Protein AF-A0A350JIF0-F1 (afdb_monomer)

Solvent-accessible surface area (backbone atoms only — not comparable to full-atom values): 4667 Å² total; per-residue (Å²): 134,92,80,77,8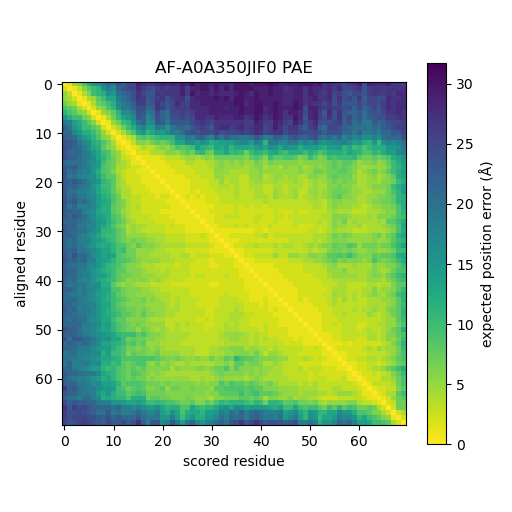4,92,80,81,92,79,81,74,79,71,52,72,68,56,50,52,52,53,51,53,51,55,45,61,64,37,30,77,85,66,83,83,61,76,51,75,64,37,61,68,44,29,64,61,51,52,55,72,42,32,78,86,66,79,87,58,82,47,69,74,56,70,45,79,82,126

Structure (mmCIF, N/CA/C/O backbone):
data_AF-A0A350JIF0-F1
#
_entry.id   AF-A0A350JIF0-F1
#
loop_
_atom_site.group_PDB
_atom_site.id
_atom_site.type_symbol
_atom_site.label_atom_id
_atom_site.label_alt_id
_atom_site.label_comp_id
_atom_site.label_asym_id
_atom_site.label_entity_id
_atom_site.label_seq_id
_atom_site.pdbx_PDB_ins_code
_atom_site.Cartn_x
_atom_site.Cartn_y
_atom_site.Cartn_z
_atom_site.occupancy
_atom_site.B_iso_or_equiv
_atom_site.auth_seq_id
_atom_site.auth_comp_id
_atom_site.auth_asym_id
_atom_site.auth_atom_id
_atom_site.pdbx_PDB_model_num
ATOM 1 N N . THR A 1 1 ? 44.173 -6.816 0.566 1.00 36.25 1 THR A N 1
ATOM 2 C CA . THR A 1 1 ? 43.159 -6.114 1.378 1.00 36.25 1 THR A CA 1
ATOM 3 C C . THR A 1 1 ? 42.018 -5.733 0.457 1.00 36.25 1 THR A C 1
ATOM 5 O O . THR A 1 1 ? 42.152 -4.817 -0.341 1.00 36.25 1 THR A O 1
ATOM 8 N N . SER A 1 2 ? 40.959 -6.543 0.446 1.00 40.91 2 SE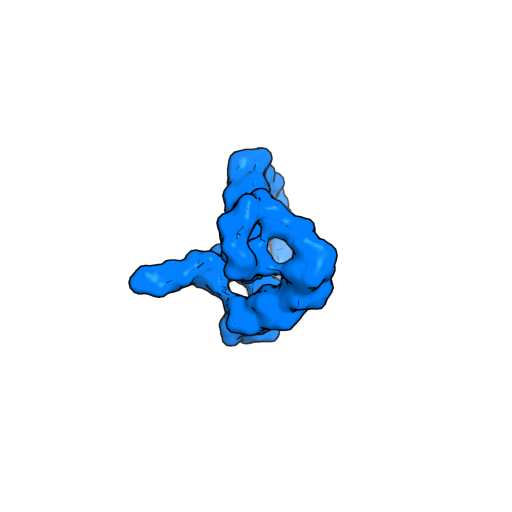R A N 1
ATOM 9 C CA . SER A 1 2 ? 39.835 -6.388 -0.482 1.00 40.91 2 SER A CA 1
ATOM 10 C C . SER A 1 2 ? 38.839 -5.393 0.104 1.00 40.91 2 SER A C 1
A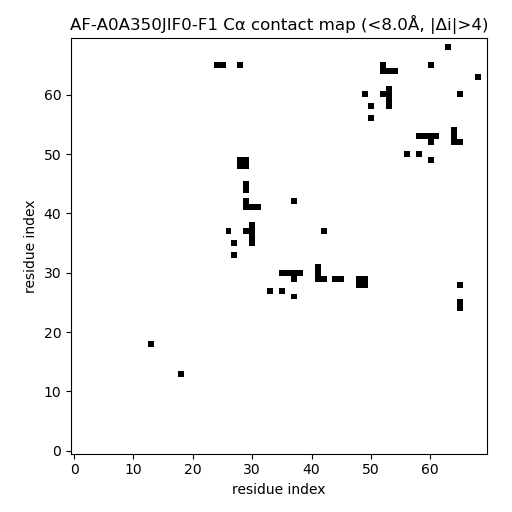TOM 12 O O . SER A 1 2 ? 37.986 -5.770 0.900 1.00 40.91 2 SER A O 1
ATOM 14 N N . THR A 1 3 ? 38.989 -4.117 -0.236 1.00 45.28 3 THR A N 1
ATOM 15 C CA . THR A 1 3 ? 37.983 -3.098 0.075 1.00 45.28 3 THR A CA 1
ATOM 16 C C . THR A 1 3 ? 37.050 -2.988 -1.122 1.00 45.28 3 THR A C 1
ATOM 18 O O . THR A 1 3 ? 37.375 -2.337 -2.112 1.00 45.28 3 THR A O 1
ATOM 21 N N . SER A 1 4 ? 35.906 -3.663 -1.041 1.00 47.38 4 SER A N 1
ATOM 22 C CA . SER A 1 4 ? 34.795 -3.495 -1.979 1.00 47.38 4 SER A CA 1
ATOM 23 C C . SER A 1 4 ? 34.052 -2.190 -1.659 1.00 47.38 4 SER A C 1
ATOM 25 O O . SER A 1 4 ? 33.635 -2.014 -0.513 1.00 47.38 4 SER A O 1
ATOM 27 N N . PRO A 1 5 ? 33.844 -1.268 -2.615 1.00 49.91 5 PRO A N 1
ATOM 28 C CA . PRO A 1 5 ? 32.928 -0.150 -2.417 1.00 49.91 5 PRO A CA 1
ATOM 29 C C . PRO A 1 5 ? 31.479 -0.652 -2.543 1.00 49.91 5 PRO A C 1
ATOM 31 O O . PRO A 1 5 ? 31.037 -1.023 -3.624 1.00 49.91 5 PRO A O 1
ATOM 34 N N . VAL A 1 6 ? 30.737 -0.679 -1.434 1.00 53.66 6 VAL A N 1
ATOM 35 C CA . VAL A 1 6 ? 29.350 -1.191 -1.348 1.00 53.66 6 VAL A CA 1
ATOM 36 C C . VAL A 1 6 ? 28.265 -0.118 -1.549 1.00 53.66 6 VAL A C 1
ATOM 38 O O . VAL A 1 6 ? 27.178 -0.237 -1.000 1.00 53.66 6 VAL A O 1
ATOM 41 N N . ILE A 1 7 ? 28.512 0.945 -2.323 1.00 54.28 7 ILE A N 1
ATOM 42 C CA . ILE A 1 7 ? 27.513 2.017 -2.517 1.00 54.28 7 ILE A CA 1
ATOM 43 C C . ILE A 1 7 ? 27.399 2.497 -3.972 1.00 54.28 7 ILE A C 1
ATOM 45 O O . ILE A 1 7 ? 27.779 3.621 -4.282 1.00 54.28 7 ILE A O 1
ATOM 49 N N . ALA A 1 8 ? 26.875 1.673 -4.887 1.00 49.19 8 ALA A N 1
ATOM 50 C CA . ALA A 1 8 ? 26.501 2.168 -6.222 1.00 49.19 8 ALA A CA 1
ATOM 51 C C . ALA A 1 8 ? 25.436 1.336 -6.972 1.00 49.19 8 ALA A C 1
ATOM 53 O O . ALA A 1 8 ? 25.461 1.301 -8.197 1.00 49.19 8 ALA A O 1
ATOM 54 N N . GLU A 1 9 ? 24.479 0.692 -6.294 1.00 45.62 9 GLU A N 1
ATOM 55 C CA . GLU A 1 9 ? 23.375 -0.012 -6.981 1.00 45.62 9 GLU A CA 1
ATOM 56 C C . GLU A 1 9 ? 22.005 0.637 -6.714 1.00 45.62 9 GLU A C 1
ATOM 58 O O . GLU A 1 9 ? 21.041 -0.023 -6.359 1.00 45.62 9 GLU A O 1
ATOM 63 N N . ASN A 1 10 ? 21.903 1.967 -6.854 1.00 52.53 10 ASN A N 1
ATOM 64 C CA . ASN A 1 10 ? 20.595 2.648 -6.867 1.00 52.53 10 ASN A CA 1
ATOM 65 C C . ASN A 1 10 ? 20.530 3.867 -7.813 1.00 52.53 10 ASN A C 1
ATOM 67 O O . ASN A 1 10 ? 19.729 4.774 -7.616 1.00 52.53 10 ASN A O 1
ATOM 71 N N . THR A 1 11 ? 21.376 3.932 -8.848 1.00 52.41 11 THR A N 1
ATOM 72 C CA . THR A 1 11 ? 21.408 5.076 -9.793 1.00 52.41 11 THR A CA 1
ATOM 73 C C . THR A 1 11 ? 20.775 4.758 -11.151 1.00 52.41 11 THR A C 1
ATOM 75 O O . THR A 1 11 ? 20.967 5.492 -12.117 1.00 52.41 11 THR A O 1
ATOM 78 N N . ARG A 1 12 ? 19.977 3.689 -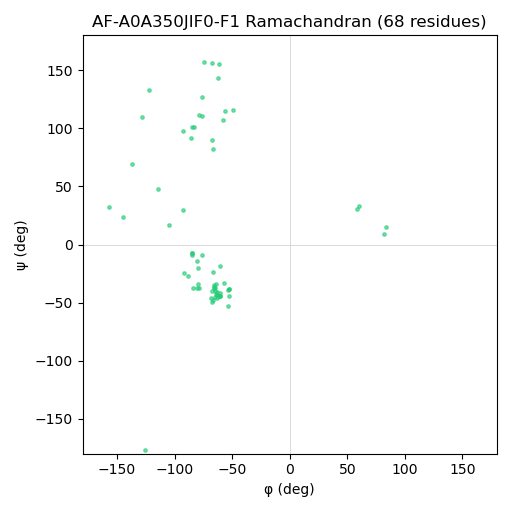11.264 1.00 62.88 12 ARG A N 1
ATOM 79 C CA . ARG A 1 12 ? 19.061 3.567 -12.401 1.00 62.88 12 ARG A CA 1
ATOM 80 C C . ARG A 1 12 ? 17.798 4.336 -12.047 1.00 62.88 12 ARG A C 1
ATOM 82 O O . ARG A 1 12 ? 16.975 3.834 -11.292 1.00 62.88 12 ARG A O 1
ATOM 89 N N . VAL A 1 13 ? 17.655 5.551 -12.576 1.00 70.25 13 VAL A N 1
ATOM 90 C CA . VAL A 1 13 ? 16.342 6.204 -12.615 1.00 70.25 13 VAL A CA 1
ATOM 91 C C . VAL A 1 13 ? 15.391 5.252 -13.352 1.00 70.25 13 VAL A C 1
ATOM 93 O O . VAL A 1 13 ? 15.653 4.944 -14.520 1.00 70.25 13 VAL A O 1
ATOM 96 N N . PRO A 1 14 ? 14.362 4.705 -12.681 1.00 70.19 14 PRO A N 1
ATOM 97 C CA . PRO A 1 14 ? 13.396 3.848 -13.346 1.00 70.19 14 PRO A CA 1
ATOM 98 C C . PRO A 1 14 ? 12.687 4.668 -14.422 1.00 70.19 14 PRO A C 1
ATOM 100 O O . PRO A 1 14 ? 12.417 5.858 -14.232 1.00 70.19 14 PRO A O 1
ATOM 103 N N . ASP A 1 15 ? 12.387 4.044 -15.559 1.00 84.25 15 ASP A N 1
ATOM 104 C CA . ASP A 1 15 ? 11.568 4.713 -16.565 1.00 84.25 15 ASP A CA 1
ATOM 105 C C . ASP A 1 15 ? 10.185 5.039 -15.970 1.00 84.25 15 ASP A C 1
ATOM 107 O O . ASP A 1 15 ? 9.709 4.396 -15.022 1.00 84.25 15 ASP A O 1
ATOM 111 N N . ARG A 1 16 ? 9.515 6.054 -16.522 1.00 84.44 16 ARG A N 1
ATOM 112 C CA . ARG A 1 16 ? 8.177 6.457 -16.075 1.00 84.44 16 ARG A CA 1
ATOM 113 C C . ARG A 1 16 ? 7.205 5.273 -16.067 1.00 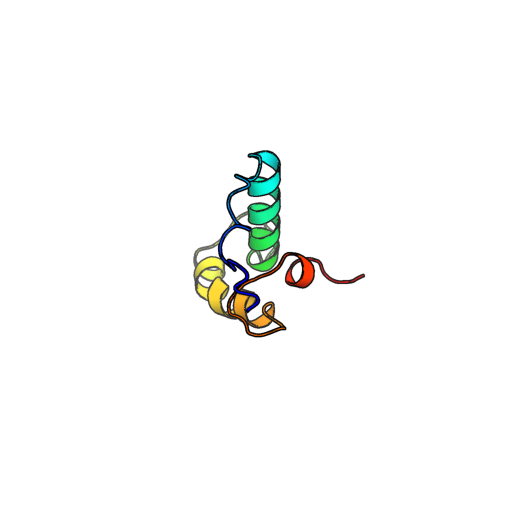84.44 16 ARG A C 1
ATOM 115 O O . ARG A 1 16 ? 6.399 5.179 -15.143 1.00 84.44 16 ARG A O 1
ATOM 122 N N . ALA A 1 17 ? 7.288 4.371 -17.045 1.00 82.25 17 ALA A N 1
ATOM 123 C CA . ALA A 1 17 ? 6.431 3.191 -17.104 1.00 82.25 17 ALA A CA 1
ATOM 124 C C . ALA A 1 17 ? 6.655 2.255 -15.902 1.00 82.25 17 ALA A C 1
ATOM 126 O O . ALA A 1 17 ? 5.698 1.820 -15.267 1.00 82.25 17 ALA A O 1
ATOM 127 N N . GLU A 1 18 ? 7.912 2.014 -15.528 1.00 82.06 18 GLU A N 1
ATOM 128 C CA . GLU A 1 18 ? 8.274 1.176 -14.380 1.00 82.06 18 GLU A CA 1
ATOM 129 C C . GLU A 1 18 ? 7.801 1.790 -13.054 1.00 82.06 18 GLU A C 1
ATOM 131 O O . GLU A 1 18 ? 7.271 1.098 -12.182 1.00 82.06 18 GLU A O 1
ATOM 136 N N . THR A 1 19 ? 7.932 3.110 -12.919 1.00 83.25 19 THR A N 1
ATOM 137 C CA . THR A 1 19 ? 7.455 3.837 -11.735 1.00 83.25 19 THR A CA 1
ATOM 138 C C . THR A 1 19 ? 5.942 3.693 -11.563 1.00 83.25 19 THR A C 1
ATOM 140 O O . THR A 1 19 ? 5.465 3.417 -10.461 1.00 83.25 19 THR A O 1
ATOM 143 N N . LEU A 1 20 ? 5.178 3.823 -12.650 1.00 86.06 20 LEU A N 1
ATOM 144 C CA . LEU A 1 20 ? 3.721 3.670 -12.625 1.00 86.06 20 LEU A CA 1
ATOM 145 C C . LEU A 1 20 ? 3.294 2.236 -12.296 1.00 86.06 20 LEU A C 1
ATOM 147 O O . LEU A 1 20 ? 2.328 2.043 -11.556 1.00 86.06 20 LEU A O 1
ATOM 151 N N . GLU A 1 21 ? 4.032 1.236 -12.774 1.00 85.00 21 GLU A N 1
ATOM 152 C CA . GLU A 1 21 ? 3.793 -0.169 -12.435 1.00 85.00 21 GLU A CA 1
ATOM 153 C C . GLU A 1 21 ?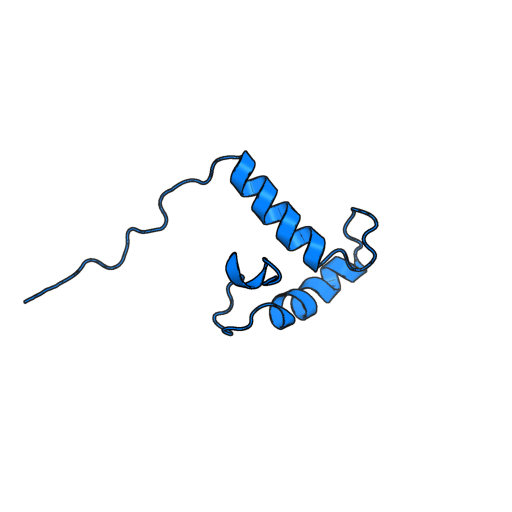 4.016 -0.445 -10.943 1.00 85.00 21 GLU A C 1
ATOM 155 O O . GLU A 1 21 ? 3.199 -1.117 -10.305 1.00 85.00 21 GLU A O 1
ATOM 160 N N . ARG A 1 22 ? 5.084 0.114 -10.355 1.00 82.88 22 ARG A N 1
ATOM 161 C CA . ARG A 1 22 ? 5.350 -0.005 -8.910 1.00 82.88 22 ARG A CA 1
ATOM 162 C C . ARG A 1 22 ? 4.247 0.655 -8.085 1.00 82.88 22 ARG A C 1
ATOM 164 O O . ARG A 1 22 ? 3.726 0.024 -7.166 1.00 82.88 22 ARG A O 1
ATOM 171 N N . ILE A 1 23 ? 3.838 1.870 -8.449 1.00 84.69 23 ILE A N 1
ATOM 172 C CA . ILE A 1 23 ? 2.731 2.576 -7.785 1.00 84.69 23 ILE A CA 1
ATOM 173 C C . ILE A 1 23 ? 1.433 1.771 -7.902 1.00 84.69 23 ILE A C 1
ATOM 175 O O . ILE A 1 23 ? 0.730 1.589 -6.912 1.00 84.69 23 ILE A O 1
ATOM 179 N N . SER A 1 24 ? 1.139 1.227 -9.083 1.00 87.88 24 SER A N 1
ATOM 180 C CA . SER A 1 24 ? -0.079 0.446 -9.322 1.00 87.88 24 SER A CA 1
ATOM 181 C C . SER A 1 24 ? -0.126 -0.836 -8.492 1.00 87.88 24 SER A C 1
ATOM 183 O O . SER A 1 24 ? -1.199 -1.245 -8.056 1.00 87.88 24 SER A O 1
ATOM 185 N N . ARG A 1 25 ? 1.021 -1.476 -8.238 1.00 85.19 25 ARG A N 1
ATOM 186 C CA . ARG A 1 25 ? 1.097 -2.651 -7.354 1.00 85.19 25 ARG A CA 1
ATOM 187 C C . ARG A 1 25 ? 0.805 -2.295 -5.910 1.00 85.19 25 ARG A C 1
ATOM 189 O O . ARG A 1 25 ? -0.019 -2.963 -5.299 1.00 85.19 25 ARG A O 1
ATOM 196 N N . ILE A 1 26 ? 1.461 -1.257 -5.395 1.00 85.94 26 ILE A N 1
ATOM 197 C CA . ILE A 1 26 ? 1.257 -0.797 -4.016 1.00 85.94 26 ILE A CA 1
ATOM 198 C C . ILE A 1 26 ? -0.199 -0.378 -3.831 1.00 85.94 26 ILE A C 1
ATOM 200 O O . ILE A 1 26 ? -0.840 -0.809 -2.879 1.00 85.94 26 ILE A O 1
ATOM 204 N N . LYS A 1 27 ? -0.749 0.364 -4.796 1.00 89.81 27 LYS A N 1
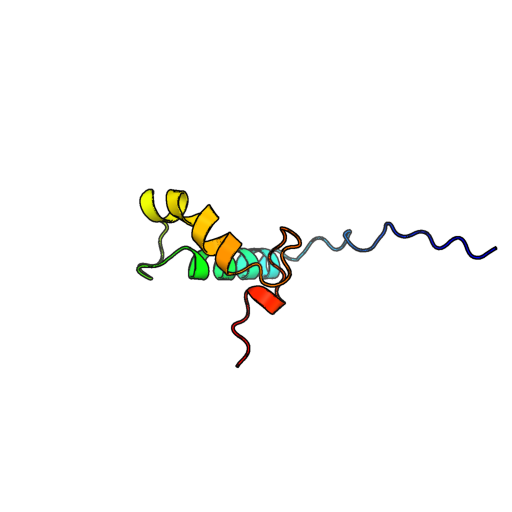ATOM 205 C CA . LYS A 1 27 ? -2.158 0.744 -4.804 1.00 89.81 27 LYS A CA 1
ATOM 206 C C . LYS A 1 27 ? -3.065 -0.475 -4.674 1.00 89.81 27 LYS A C 1
ATOM 208 O O . LYS A 1 27 ? -3.835 -0.512 -3.737 1.00 89.81 27 LYS A O 1
ATOM 213 N N . ARG A 1 28 ? -2.913 -1.501 -5.519 1.00 88.62 28 ARG A N 1
ATOM 214 C CA . ARG A 1 28 ? -3.730 -2.732 -5.448 1.00 88.62 28 ARG A CA 1
ATOM 215 C C . ARG A 1 28 ? -3.616 -3.505 -4.134 1.00 88.62 28 ARG A C 1
ATOM 217 O O . ARG A 1 28 ? -4.422 -4.393 -3.896 1.00 88.62 28 ARG A O 1
ATOM 224 N N . LYS A 1 29 ? -2.570 -3.274 -3.337 1.00 87.69 29 LYS A N 1
ATOM 225 C CA . LYS A 1 29 ? -2.473 -3.873 -2.004 1.00 87.69 29 LYS A CA 1
ATOM 226 C C . LYS A 1 29 ? -3.294 -3.099 -0.985 1.00 87.69 29 LYS A C 1
ATOM 228 O O . LYS A 1 29 ? -3.867 -3.732 -0.116 1.00 87.69 29 LYS A O 1
ATOM 233 N N . ILE A 1 30 ? -3.323 -1.773 -1.098 1.00 90.88 30 ILE A N 1
ATOM 234 C CA . ILE A 1 30 ? -4.006 -0.866 -0.167 1.00 90.88 30 ILE A CA 1
ATOM 235 C C . ILE A 1 30 ? -5.500 -0.730 -0.505 1.00 90.88 30 ILE A C 1
ATOM 237 O O . ILE A 1 30 ? -6.307 -0.661 0.412 1.00 90.88 30 ILE A O 1
ATOM 241 N N . ASP A 1 31 ? -5.827 -0.705 -1.800 1.00 91.12 31 ASP A N 1
ATOM 242 C CA . ASP A 1 31 ? -7.168 -0.674 -2.404 1.00 91.12 31 ASP A CA 1
ATOM 243 C C . ASP A 1 31 ? -7.886 -2.000 -2.105 1.00 91.12 31 ASP A C 1
ATOM 245 O O . ASP A 1 31 ? -7.810 -2.980 -2.855 1.00 91.12 31 ASP A O 1
ATOM 249 N N . SER A 1 32 ? -8.459 -2.059 -0.908 1.00 87.94 32 SER A N 1
ATOM 250 C CA . SER A 1 32 ? -9.012 -3.254 -0.279 1.00 87.94 32 SER A CA 1
ATOM 251 C C . SER A 1 32 ? -10.395 -3.563 -0.838 1.00 87.94 32 SER A C 1
ATOM 253 O O . SER A 1 32 ? -10.756 -4.733 -0.991 1.00 87.94 32 SER A O 1
ATOM 255 N N . ASP A 1 33 ? -11.156 -2.521 -1.185 1.00 90.44 33 ASP A N 1
ATOM 256 C CA . ASP A 1 33 ? -12.457 -2.668 -1.834 1.00 90.44 33 ASP A CA 1
ATOM 257 C C . ASP A 1 33 ? -12.360 -2.812 -3.365 1.00 90.44 33 ASP A C 1
ATOM 259 O O . ASP A 1 33 ? -13.333 -3.230 -4.001 1.00 90.44 33 ASP A O 1
ATOM 263 N N . SER A 1 34 ? -11.169 -2.602 -3.940 1.00 89.44 34 SER A N 1
ATOM 264 C CA . SER A 1 34 ? -10.889 -2.744 -5.372 1.00 89.44 34 SER A CA 1
ATOM 265 C C . SER A 1 34 ? -11.768 -1.841 -6.242 1.00 89.44 34 SER A C 1
ATOM 267 O O . SER A 1 34 ? -12.070 -2.190 -7.392 1.00 89.44 34 SER A O 1
ATOM 269 N N . ASP A 1 35 ? -12.175 -0.682 -5.719 1.00 92.94 35 ASP A N 1
ATOM 270 C CA . ASP A 1 35 ? -12.963 0.308 -6.457 1.00 92.94 35 ASP A CA 1
ATOM 271 C C . ASP A 1 35 ? -12.107 1.111 -7.458 1.00 92.94 35 ASP A C 1
ATOM 273 O O . ASP A 1 35 ? -12.626 1.822 -8.328 1.00 92.94 35 ASP A O 1
ATOM 277 N N . GLY A 1 36 ? -10.782 0.944 -7.390 1.00 88.88 36 GLY A N 1
ATOM 278 C CA . GLY A 1 36 ? -9.830 1.614 -8.259 1.00 88.88 36 GLY A CA 1
ATOM 279 C C . GLY A 1 36 ? -9.472 3.024 -7.792 1.00 88.88 36 GLY A C 1
ATOM 280 O O . GLY A 1 36 ? -8.856 3.768 -8.565 1.00 88.88 36 GLY A O 1
ATOM 281 N N . SER A 1 37 ? -9.780 3.392 -6.556 1.00 92.62 37 SER A N 1
ATOM 282 C CA . SER A 1 37 ? -9.396 4.626 -5.869 1.00 92.62 37 SER A CA 1
ATOM 283 C C . SER A 1 37 ? -8.701 4.293 -4.544 1.00 92.62 37 SER A C 1
ATOM 285 O O . SER A 1 37 ? -8.328 3.157 -4.300 1.00 92.62 37 SER A O 1
ATOM 287 N N . LEU A 1 38 ? -8.344 5.314 -3.761 1.00 90.88 38 LEU A N 1
ATOM 288 C CA . LEU A 1 38 ? -7.886 5.120 -2.387 1.00 90.88 38 LEU A CA 1
ATOM 289 C C . LEU A 1 38 ? -8.715 6.033 -1.492 1.00 90.88 38 LEU A C 1
ATOM 291 O O . LEU A 1 38 ? -8.582 7.261 -1.541 1.00 90.88 38 LEU A O 1
ATOM 295 N N . SER A 1 39 ? -9.581 5.424 -0.698 1.00 93.81 39 SER A N 1
ATOM 296 C CA . SER A 1 39 ? -10.368 6.077 0.338 1.00 93.81 39 SER A CA 1
ATOM 297 C C . SER A 1 39 ? -9.473 6.575 1.480 1.00 93.81 39 SER A C 1
ATOM 299 O O . SER A 1 39 ? -8.393 6.045 1.746 1.00 93.81 39 SER A O 1
ATOM 301 N N . ALA A 1 40 ? -9.940 7.586 2.219 1.00 94.62 40 ALA A N 1
ATOM 302 C CA . ALA A 1 40 ? -9.258 8.058 3.426 1.00 94.62 40 ALA A CA 1
ATOM 303 C C . ALA A 1 40 ? -9.064 6.936 4.463 1.00 94.62 40 ALA A C 1
ATOM 305 O O . ALA A 1 40 ? -8.058 6.923 5.173 1.00 94.62 40 ALA A O 1
ATOM 306 N N . GLN A 1 41 ? -10.005 5.991 4.529 1.00 93.44 41 GLN A N 1
ATOM 307 C CA . GLN A 1 41 ? -9.894 4.827 5.401 1.00 93.44 41 GLN A CA 1
ATOM 308 C C . GLN A 1 41 ? -8.779 3.888 4.930 1.00 93.44 41 GLN A C 1
ATOM 310 O O . GLN A 1 41 ? -7.938 3.493 5.728 1.00 93.44 41 GLN A O 1
ATOM 315 N N . GLU A 1 42 ? -8.711 3.594 3.635 1.00 92.81 42 GLU A N 1
ATOM 316 C CA . GLU A 1 42 ? -7.681 2.714 3.073 1.00 92.81 42 GLU A CA 1
ATOM 317 C C . GLU A 1 42 ? -6.280 3.311 3.215 1.00 92.81 42 GLU A C 1
ATOM 319 O O . GLU A 1 42 ? -5.329 2.613 3.553 1.00 92.81 42 GLU A O 1
ATOM 324 N N . ILE A 1 43 ? -6.151 4.630 3.052 1.00 92.38 43 ILE A N 1
ATOM 325 C CA . ILE A 1 43 ? -4.900 5.348 3.321 1.00 92.38 43 ILE A CA 1
ATOM 326 C C . ILE A 1 43 ? -4.516 5.240 4.803 1.00 92.38 43 ILE A C 1
ATOM 328 O O . ILE A 1 43 ? -3.340 5.046 5.115 1.00 92.38 43 ILE A O 1
ATOM 332 N N . ALA A 1 44 ? -5.483 5.347 5.719 1.00 93.62 44 ALA A N 1
ATOM 333 C CA . ALA A 1 44 ? -5.229 5.201 7.151 1.00 93.62 44 ALA A CA 1
ATOM 334 C C . ALA A 1 44 ? -4.786 3.771 7.515 1.00 93.62 44 ALA A C 1
ATOM 336 O O . ALA A 1 44 ? -3.885 3.593 8.339 1.00 93.62 44 ALA A O 1
ATOM 337 N N . GLU A 1 45 ? -5.361 2.759 6.864 1.00 92.56 45 GLU A N 1
ATOM 338 C CA . GLU A 1 45 ? -5.022 1.346 7.075 1.00 92.56 45 GLU A CA 1
ATOM 339 C C . GLU A 1 45 ? -3.809 0.872 6.257 1.00 92.56 45 GLU A C 1
ATOM 341 O O . GLU A 1 45 ? -3.285 -0.218 6.502 1.00 92.56 45 GLU A O 1
ATOM 346 N N . ALA A 1 46 ? -3.283 1.704 5.350 1.00 90.50 46 ALA A N 1
ATOM 347 C CA . ALA A 1 46 ? -2.155 1.361 4.487 1.00 90.50 46 ALA A CA 1
ATOM 348 C C . ALA A 1 46 ? -0.941 0.855 5.279 1.00 90.50 46 ALA A C 1
ATOM 350 O O . ALA A 1 46 ? -0.293 -0.102 4.871 1.00 90.50 46 ALA A O 1
ATOM 351 N N . SER A 1 47 ? -0.643 1.449 6.438 1.00 90.56 47 SER A N 1
ATOM 352 C CA . SER A 1 47 ? 0.489 1.020 7.273 1.00 90.56 47 SER A CA 1
ATOM 353 C C . SER A 1 47 ? 0.361 -0.434 7.744 1.00 90.56 47 SER A C 1
ATOM 355 O O . SER A 1 47 ? 1.332 -1.192 7.686 1.00 90.56 47 SER A O 1
ATOM 357 N N . ILE A 1 48 ? -0.841 -0.848 8.146 1.00 90.19 48 ILE A N 1
ATOM 358 C CA . ILE A 1 48 ? -1.144 -2.206 8.608 1.00 90.19 48 ILE A CA 1
ATOM 359 C C . ILE A 1 48 ? -0.998 -3.184 7.441 1.00 90.19 48 ILE A C 1
ATOM 361 O O . ILE A 1 48 ? -0.316 -4.205 7.556 1.00 90.19 48 ILE A O 1
ATOM 365 N N . VAL A 1 49 ? -1.589 -2.839 6.297 1.00 88.38 49 VAL A N 1
ATOM 366 C CA . VAL A 1 49 ? -1.598 -3.674 5.091 1.00 88.38 49 VAL A CA 1
ATOM 367 C C . VAL A 1 49 ? -0.192 -3.858 4.513 1.00 88.38 49 VAL A C 1
ATOM 369 O O . VAL A 1 49 ? 0.207 -4.978 4.191 1.00 88.38 49 VAL A O 1
ATOM 372 N N . LEU A 1 50 ? 0.588 -2.780 4.413 1.00 88.44 50 LEU A N 1
ATOM 373 C CA . LEU A 1 50 ? 1.950 -2.820 3.876 1.00 88.44 50 LEU A CA 1
ATOM 374 C C . LEU A 1 50 ? 2.889 -3.608 4.800 1.00 88.44 50 LEU A C 1
ATOM 376 O O . LEU A 1 50 ? 3.667 -4.425 4.314 1.00 8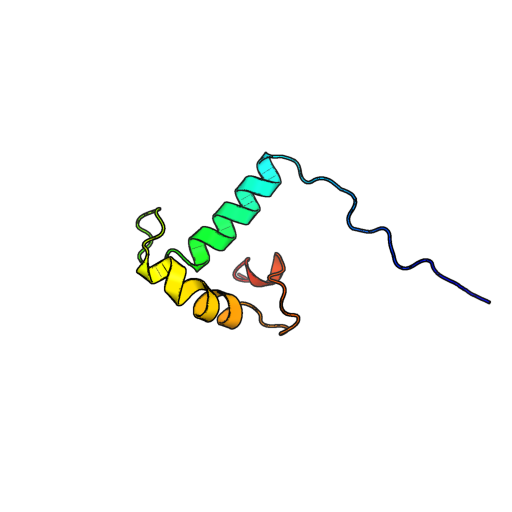8.44 50 LEU A O 1
ATOM 380 N N . THR A 1 51 ? 2.752 -3.455 6.121 1.00 88.06 51 THR A N 1
ATOM 381 C CA . THR A 1 51 ? 3.540 -4.228 7.099 1.00 88.06 51 THR A CA 1
ATOM 382 C C . THR A 1 51 ? 3.196 -5.719 7.059 1.00 88.06 51 THR A C 1
ATOM 384 O O . THR A 1 51 ? 4.068 -6.565 7.225 1.00 88.06 51 THR A O 1
ATOM 387 N N . ALA A 1 52 ? 1.935 -6.080 6.805 1.00 87.50 52 ALA A N 1
ATOM 388 C CA . ALA A 1 52 ? 1.542 -7.482 6.646 1.00 87.50 52 ALA A CA 1
ATOM 389 C C . ALA A 1 52 ? 2.151 -8.139 5.385 1.00 87.50 52 ALA A C 1
ATOM 391 O O . ALA A 1 52 ? 2.281 -9.375 5.316 1.00 87.50 52 ALA A O 1
ATOM 392 N N . HIS A 1 53 ? 2.507 -7.318 4.393 1.00 84.31 53 HIS A N 1
ATOM 393 C CA . HIS A 1 53 ? 3.142 -7.734 3.147 1.00 84.31 53 HIS A CA 1
ATOM 394 C C . HIS A 1 53 ? 4.670 -7.791 3.208 1.00 84.31 53 HIS A C 1
ATOM 396 O O . HIS A 1 53 ? 5.230 -8.618 2.496 1.00 84.31 53 HIS A O 1
ATOM 402 N N . ASP A 1 54 ? 5.311 -7.001 4.069 1.00 87.56 54 ASP A N 1
ATOM 403 C CA . ASP A 1 54 ? 6.744 -7.078 4.378 1.00 87.56 54 ASP A CA 1
ATOM 404 C C . ASP A 1 54 ? 7.057 -8.396 5.122 1.00 87.56 54 ASP A C 1
ATOM 406 O O . ASP A 1 54 ? 6.918 -8.522 6.345 1.00 87.56 54 ASP A O 1
ATOM 410 N N . LYS A 1 55 ? 7.379 -9.445 4.359 1.00 87.56 55 LYS A N 1
ATOM 411 C CA . LYS A 1 55 ? 7.596 -10.801 4.879 1.00 87.56 55 LYS A CA 1
ATOM 412 C C . LYS A 1 55 ? 8.971 -10.934 5.501 1.00 87.56 55 LYS A C 1
ATOM 414 O O . LYS A 1 55 ? 9.106 -11.649 6.499 1.00 87.56 55 LYS A O 1
ATOM 419 N N . ASN A 1 56 ? 9.969 -10.289 4.907 1.00 88.75 56 ASN A N 1
ATOM 420 C CA . ASN A 1 56 ? 11.344 -10.343 5.385 1.00 88.75 56 ASN A CA 1
ATOM 421 C C . ASN A 1 56 ? 11.585 -9.387 6.577 1.00 88.75 56 ASN A C 1
ATOM 423 O O . ASN A 1 56 ? 12.565 -9.574 7.301 1.00 88.75 56 ASN A O 1
ATOM 427 N N . LYS A 1 57 ? 10.656 -8.450 6.832 1.00 87.81 57 LYS A N 1
ATOM 428 C CA . LYS A 1 57 ? 10.693 -7.445 7.903 1.00 87.81 57 LYS A CA 1
ATOM 429 C C . LYS A 1 57 ? 11.896 -6.510 7.806 1.00 87.81 57 LYS A C 1
ATOM 431 O O . LYS A 1 57 ? 12.424 -6.086 8.839 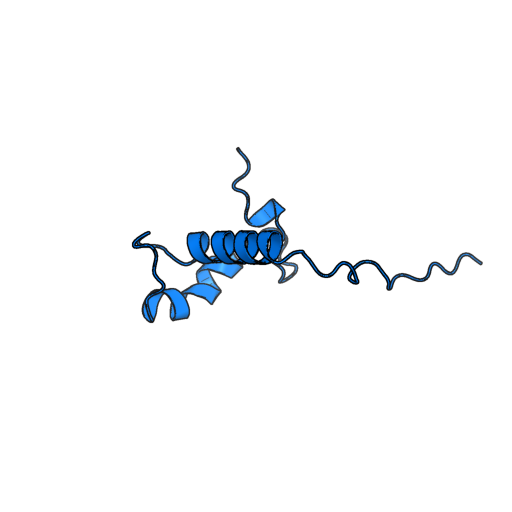1.00 87.81 57 LYS A O 1
ATOM 436 N N . ASP A 1 58 ? 12.344 -6.205 6.592 1.00 88.00 58 ASP A N 1
ATOM 437 C CA . ASP A 1 58 ? 13.420 -5.238 6.358 1.00 88.00 58 ASP A CA 1
ATOM 438 C C . ASP A 1 58 ? 12.902 -3.789 6.306 1.00 88.00 58 ASP A C 1
ATOM 440 O O . ASP A 1 58 ? 13.684 -2.838 6.348 1.00 88.00 58 ASP A O 1
ATOM 444 N N . GLY A 1 59 ? 11.575 -3.607 6.328 1.00 85.44 59 GLY A N 1
ATOM 445 C CA . GLY A 1 59 ? 10.930 -2.300 6.247 1.00 85.44 59 GLY A CA 1
ATOM 446 C C . GLY A 1 59 ? 10.819 -1.782 4.814 1.00 85.44 59 GLY A C 1
ATOM 447 O O . GLY A 1 59 ? 10.438 -0.624 4.612 1.00 85.44 59 GLY A O 1
ATOM 448 N N . MET A 1 60 ? 11.133 -2.613 3.817 1.00 85.00 60 MET A N 1
ATOM 449 C CA . MET A 1 60 ? 10.995 -2.302 2.401 1.00 85.00 60 MET A CA 1
ATOM 450 C C . MET A 1 60 ? 10.089 -3.325 1.727 1.00 85.00 60 MET A C 1
ATOM 452 O O . MET A 1 60 ? 10.267 -4.522 1.868 1.00 85.00 60 MET A O 1
ATOM 456 N N . LEU A 1 61 ? 9.136 -2.852 0.923 1.00 82.62 61 LEU A N 1
ATOM 457 C CA . LEU A 1 61 ? 8.369 -3.741 0.055 1.00 82.62 61 LEU A CA 1
ATOM 458 C C . LEU A 1 61 ? 9.151 -3.994 -1.225 1.00 82.62 61 LEU A C 1
ATOM 460 O O . LEU A 1 61 ? 9.180 -3.162 -2.145 1.00 82.62 61 LEU A O 1
ATOM 464 N N . THR A 1 62 ? 9.784 -5.157 -1.284 1.00 81.12 62 THR A N 1
ATOM 465 C CA . THR A 1 62 ? 10.464 -5.601 -2.493 1.00 81.12 62 THR A CA 1
ATOM 466 C C . THR A 1 62 ? 9.446 -6.054 -3.545 1.00 81.12 62 THR A C 1
ATOM 468 O O . THR A 1 62 ? 8.304 -6.402 -3.225 1.00 81.12 62 THR A O 1
ATOM 471 N N . PRO A 1 63 ? 9.812 -6.057 -4.841 1.00 76.44 63 PRO A N 1
ATOM 472 C CA . PRO A 1 63 ? 8.932 -6.578 -5.873 1.00 76.44 63 PRO A CA 1
ATOM 473 C C . PRO A 1 63 ? 8.458 -7.990 -5.522 1.00 76.44 63 PRO A C 1
ATOM 475 O O . PRO A 1 63 ? 7.264 -8.241 -5.614 1.00 76.44 63 PRO A O 1
ATOM 478 N N . ASP A 1 64 ? 9.356 -8.863 -5.065 1.00 77.69 64 ASP A N 1
ATOM 479 C CA . ASP A 1 64 ? 9.065 -10.245 -4.658 1.00 77.69 64 ASP A CA 1
ATOM 480 C C . ASP A 1 64 ? 7.922 -10.345 -3.631 1.00 77.69 64 ASP A C 1
ATOM 482 O O . ASP A 1 64 ? 7.030 -11.169 -3.777 1.00 77.69 64 ASP A O 1
ATOM 486 N N . GLU A 1 65 ? 7.847 -9.411 -2.683 1.00 78.31 65 GLU A N 1
ATOM 487 C CA . GLU A 1 65 ? 6.797 -9.371 -1.652 1.00 78.31 65 GLU A CA 1
ATOM 488 C C . GLU A 1 65 ? 5.464 -8.786 -2.146 1.00 78.31 65 GLU A C 1
ATOM 490 O O . GLU A 1 65 ? 4.393 -9.035 -1.581 1.00 78.31 65 GLU A O 1
ATOM 495 N N . THR A 1 66 ? 5.505 -8.019 -3.238 1.00 73.31 66 THR A N 1
ATOM 496 C CA . THR A 1 66 ? 4.309 -7.453 -3.885 1.00 73.31 66 THR A CA 1
ATOM 497 C C . THR A 1 66 ? 3.740 -8.346 -4.988 1.00 73.31 66 THR A C 1
ATOM 499 O O . THR A 1 66 ? 2.538 -8.273 -5.275 1.00 73.31 66 THR A O 1
ATOM 502 N N . HIS A 1 67 ? 4.562 -9.207 -5.595 1.00 65.88 67 HIS A N 1
ATOM 503 C CA . HIS A 1 67 ? 4.103 -10.269 -6.478 1.00 65.88 67 HIS A CA 1
ATOM 504 C C . HIS A 1 67 ? 3.591 -11.403 -5.594 1.00 65.88 67 HIS A C 1
ATOM 506 O O . HIS A 1 67 ? 4.359 -12.051 -4.900 1.00 65.88 67 HIS A O 1
ATOM 512 N N . GLY A 1 68 ? 2.282 -11.659 -5.596 1.00 58.19 68 GLY A N 1
ATOM 513 C CA . GLY A 1 68 ? 1.795 -12.919 -5.044 1.00 58.19 68 GLY A CA 1
ATOM 514 C C . GLY A 1 68 ? 2.477 -14.047 -5.809 1.00 58.19 68 GLY A C 1
ATOM 515 O O . GLY A 1 68 ? 2.179 -14.222 -6.992 1.00 58.19 68 GLY A O 1
ATOM 516 N N . GLY A 1 69 ? 3.433 -14.725 -5.166 1.00 51.84 69 GLY A N 1
ATOM 517 C CA . GLY A 1 69 ? 4.042 -15.938 -5.690 1.00 51.84 69 GLY A CA 1
ATOM 518 C C . GLY A 1 69 ? 2.914 -16.862 -6.126 1.00 51.84 69 GLY A C 1
ATOM 519 O O . GLY A 1 69 ? 2.045 -17.195 -5.320 1.00 51.84 69 GLY A O 1
ATOM 520 N N . ARG A 1 70 ? 2.860 -17.140 -7.427 1.00 42.91 70 ARG A N 1
ATOM 521 C CA . ARG A 1 70 ? 1.959 -18.147 -7.980 1.00 42.91 70 ARG A CA 1
ATOM 522 C C . ARG A 1 70 ? 2.386 -19.527 -7.514 1.00 42.91 70 ARG A C 1
ATOM 524 O O . ARG A 1 70 ? 3.615 -19.749 -7.453 1.00 42.91 70 ARG A O 1
#

Foldseek 3Di:
DDDDDPPDPPPPPDPPVVVVVVVVLLCVQLPPVVPVDHDPVSVVCSVVSVCVLPPVNPPDNDVVSSPPDD

Secondary structure (DSSP, 8-state):
--------S------HHHHHHHHHHHHHHH-SS-SSS--HHHHHHHHHHHHHH-SS-SSS--HHHHS---

Radius of gyration: 15.72 Å; Cα contacts (8 Å, |Δi|>4): 37; chains: 1; bounding box: 56×26×26 Å

Mean predicted aligned error: 9.73 Å

pLDDT: mean 78.36, std 16.3, range [36.25, 94.62]

Sequence (70 aa):
TSTSPVIAENTRVPDRAETLERISRIKRKIDSDSDGSLSAQEIAEASIVLTAHDKNKDGMLTPDETHGGR